Protein AF-A0A2E1P360-F1 (afdb_monomer_lite)

pLDDT: mean 91.48, std 9.17, range [45.97, 97.62]

Radius of gyration: 10.91 Å; chains: 1; bounding box: 23×26×34 Å

Structure (mmCIF, N/CA/C/O backbone):
data_AF-A0A2E1P360-F1
#
_entry.id   AF-A0A2E1P360-F1
#
loop_
_atom_site.group_PDB
_atom_site.id
_atom_site.type_symbol
_atom_site.label_atom_id
_atom_site.label_alt_id
_atom_site.label_comp_id
_atom_site.label_asym_id
_atom_site.label_entity_id
_atom_site.label_seq_id
_atom_site.pdbx_PDB_ins_code
_atom_site.Cartn_x
_atom_site.Cartn_y
_atom_site.Cartn_z
_atom_site.occupancy
_atom_site.B_iso_or_equiv
_atom_site.auth_seq_id
_atom_site.auth_comp_id
_atom_site.auth_asym_id
_atom_site.auth_atom_id
_atom_site.pdbx_PDB_model_num
ATOM 1 N N . MET A 1 1 ? -12.264 -3.546 18.389 1.00 45.97 1 MET A N 1
ATOM 2 C CA . MET A 1 1 ? -10.833 -3.408 18.056 1.00 45.97 1 MET A CA 1
ATOM 3 C C . MET A 1 1 ? -10.753 -2.893 16.636 1.00 45.97 1 MET A C 1
ATOM 5 O O . MET A 1 1 ? -11.393 -3.462 15.762 1.00 45.97 1 MET A O 1
ATOM 9 N N . SER A 1 2 ? -10.089 -1.766 16.414 1.00 54.81 2 SER A N 1
ATOM 10 C CA . SER A 1 2 ? -9.753 -1.317 15.066 1.00 54.81 2 SER A CA 1
ATOM 11 C C . SER A 1 2 ? -8.679 -2.262 14.525 1.00 54.81 2 SER A C 1
ATOM 13 O O . SER A 1 2 ? -7.547 -2.212 14.996 1.00 54.81 2 SER A O 1
ATOM 15 N N . ASN A 1 3 ? -9.051 -3.163 13.606 1.00 80.50 3 ASN A N 1
ATOM 16 C CA . ASN A 1 3 ? -8.105 -4.003 12.861 1.00 80.50 3 ASN A CA 1
ATOM 17 C C . ASN A 1 3 ? -7.359 -3.112 11.868 1.00 80.50 3 ASN A C 1
ATOM 19 O O . ASN A 1 3 ? -7.682 -3.060 10.677 1.00 80.50 3 ASN A O 1
ATOM 23 N N . ASN A 1 4 ? -6.434 -2.326 12.404 1.00 92.06 4 ASN A N 1
ATOM 24 C CA . ASN A 1 4 ? -5.486 -1.615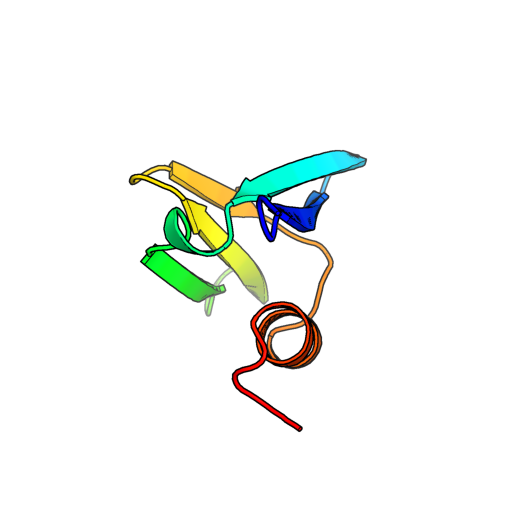 11.585 1.00 92.06 4 ASN A CA 1
ATOM 25 C C . ASN A 1 4 ? -4.470 -2.613 11.040 1.00 92.06 4 ASN A C 1
ATOM 27 O O . ASN A 1 4 ? -4.096 -3.570 11.719 1.00 92.06 4 ASN A O 1
ATOM 31 N N . VAL A 1 5 ? -4.049 -2.362 9.814 1.00 93.00 5 VAL A N 1
ATOM 32 C CA . VAL A 1 5 ? -2.953 -3.049 9.151 1.00 93.00 5 VAL A CA 1
ATOM 33 C C . VAL A 1 5 ? -1.838 -2.045 8.923 1.00 93.00 5 VAL A C 1
ATOM 35 O O . VAL A 1 5 ? -2.095 -0.848 8.762 1.00 93.00 5 VAL A O 1
ATOM 38 N N . THR A 1 6 ? -0.610 -2.544 8.948 1.00 94.62 6 THR A N 1
ATOM 39 C CA . THR A 1 6 ? 0.587 -1.739 8.741 1.00 94.62 6 THR A CA 1
ATOM 40 C C . THR A 1 6 ? 1.286 -2.224 7.484 1.00 94.62 6 THR A C 1
ATOM 42 O O . THR A 1 6 ? 1.550 -3.418 7.368 1.00 94.62 6 THR A O 1
ATOM 45 N N . PHE A 1 7 ? 1.603 -1.299 6.581 1.00 94.50 7 PHE A N 1
ATOM 46 C CA . PHE A 1 7 ? 2.471 -1.548 5.430 1.00 94.50 7 PHE A CA 1
ATOM 47 C C . PHE A 1 7 ? 3.741 -0.715 5.527 1.00 94.50 7 PHE A C 1
ATOM 49 O O . PHE A 1 7 ? 3.718 0.414 6.029 1.00 94.50 7 PHE A O 1
ATOM 56 N N . ASN A 1 8 ? 4.840 -1.253 5.009 1.00 93.69 8 ASN A N 1
ATOM 57 C CA . ASN A 1 8 ? 6.120 -0.558 4.977 1.00 93.69 8 ASN A CA 1
ATOM 58 C C . ASN A 1 8 ? 6.240 0.218 3.667 1.00 93.69 8 ASN A C 1
ATOM 60 O O . ASN A 1 8 ? 6.250 -0.385 2.596 1.00 93.69 8 ASN A O 1
ATOM 64 N N . LEU A 1 9 ? 6.375 1.541 3.731 1.00 95.19 9 LEU A N 1
ATOM 65 C CA . LEU A 1 9 ? 6.456 2.364 2.525 1.00 95.19 9 LEU A CA 1
ATOM 66 C C . LEU A 1 9 ? 7.839 2.277 1.864 1.00 95.19 9 LEU A C 1
ATOM 68 O O . LEU A 1 9 ? 8.889 2.212 2.522 1.00 95.19 9 LEU A O 1
ATOM 72 N N . VAL A 1 10 ? 7.864 2.329 0.532 1.00 91.94 10 VAL A N 1
ATOM 73 C CA . VAL A 1 10 ? 9.105 2.564 -0.216 1.00 91.94 10 VAL A CA 1
ATOM 74 C C . VAL A 1 10 ? 9.576 3.999 0.047 1.00 91.94 10 VAL A C 1
ATOM 76 O O . VAL A 1 10 ? 8.787 4.933 0.070 1.00 91.94 10 VAL A O 1
ATOM 79 N N . GLY A 1 11 ? 10.875 4.180 0.308 1.00 86.62 11 GLY A N 1
ATOM 80 C CA . GLY A 1 11 ? 11.433 5.464 0.764 1.00 86.62 11 GLY A CA 1
ATOM 81 C C . GLY A 1 11 ? 11.449 5.663 2.288 1.00 86.62 11 GLY A C 1
ATOM 82 O O . GLY A 1 11 ? 12.093 6.595 2.761 1.00 86.62 11 GLY A O 1
ATOM 83 N N . GLY A 1 12 ? 10.854 4.739 3.054 1.00 87.25 12 GLY A N 1
ATOM 84 C CA . GLY A 1 12 ? 10.841 4.749 4.519 1.00 87.25 12 GLY A CA 1
ATOM 85 C C . GLY A 1 12 ? 9.527 5.269 5.107 1.00 87.25 12 GLY A C 1
ATOM 86 O O . GLY A 1 12 ? 8.826 6.065 4.490 1.00 87.25 12 GLY A O 1
ATOM 87 N N . GLY A 1 13 ? 9.202 4.806 6.316 1.00 93.00 13 GLY A N 1
ATOM 88 C CA . GLY A 1 13 ? 7.934 5.091 6.993 1.00 93.00 13 GLY A CA 1
ATOM 89 C C . GLY A 1 13 ? 6.944 3.927 6.938 1.00 93.00 13 GLY A C 1
ATOM 90 O O . GLY A 1 13 ? 7.192 2.899 6.307 1.00 93.00 13 GLY A O 1
ATOM 91 N N . GLU A 1 14 ? 5.820 4.105 7.627 1.00 94.44 14 GLU A N 1
ATOM 92 C CA . GLU A 1 14 ? 4.775 3.095 7.776 1.00 94.44 14 GLU A CA 1
ATOM 93 C C . GLU A 1 14 ? 3.401 3.699 7.494 1.00 94.44 14 GLU A C 1
ATOM 95 O O . GLU A 1 14 ? 3.087 4.813 7.925 1.00 9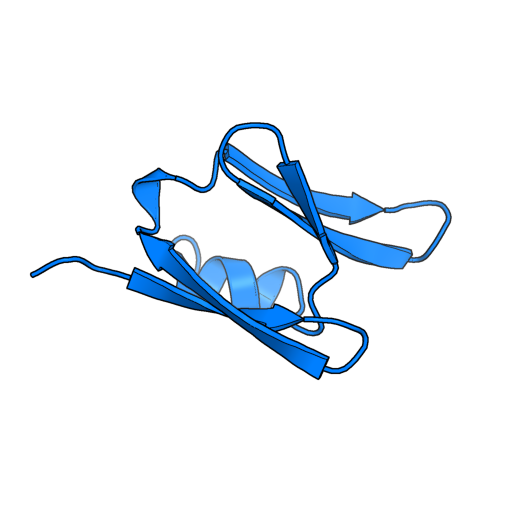4.44 14 GLU A O 1
ATOM 100 N N . LEU A 1 15 ? 2.564 2.931 6.804 1.00 92.12 15 LEU A N 1
ATOM 101 C CA . LEU A 1 15 ? 1.159 3.237 6.587 1.00 92.12 15 LEU A CA 1
ATOM 102 C C . LEU A 1 15 ? 0.324 2.371 7.534 1.00 92.12 15 LEU A C 1
ATOM 104 O O . LEU A 1 15 ? 0.132 1.186 7.277 1.00 92.12 15 LEU A O 1
ATOM 108 N N . ASN A 1 16 ? -0.163 2.963 8.627 1.00 94.31 16 ASN A N 1
ATOM 109 C CA . ASN A 1 16 ? -1.008 2.292 9.618 1.00 94.31 16 ASN A CA 1
ATOM 110 C C . ASN A 1 16 ? -2.458 2.770 9.485 1.00 94.31 16 ASN A C 1
ATOM 112 O O . ASN A 1 16 ? -2.800 3.879 9.904 1.00 94.31 16 ASN A O 1
ATOM 116 N N . ILE A 1 17 ? -3.310 1.933 8.895 1.00 93.12 17 ILE A N 1
ATOM 117 C CA . ILE A 1 17 ? -4.691 2.291 8.554 1.00 93.12 17 ILE A CA 1
ATOM 118 C C . ILE A 1 17 ? -5.665 1.147 8.845 1.00 93.12 17 ILE A C 1
ATOM 120 O O . ILE A 1 17 ? -5.275 -0.019 8.827 1.00 93.12 17 ILE A O 1
ATOM 124 N N . PRO A 1 18 ? -6.958 1.430 9.074 1.00 92.94 18 PRO A N 1
ATOM 125 C CA . PRO A 1 18 ? -7.978 0.389 9.110 1.00 92.94 18 PRO A CA 1
ATOM 126 C C . PRO A 1 18 ? -8.020 -0.384 7.786 1.00 92.94 18 PRO A C 1
ATOM 128 O O . PRO A 1 18 ? -8.152 0.238 6.734 1.00 92.94 18 PRO A O 1
ATOM 131 N N . ALA A 1 19 ? -8.032 -1.722 7.826 1.00 91.50 19 ALA A N 1
ATOM 132 C CA . ALA A 1 19 ? -8.078 -2.545 6.606 1.00 91.50 19 ALA A CA 1
ATOM 133 C C . ALA A 1 19 ? -9.257 -2.192 5.675 1.00 91.50 19 ALA A C 1
ATOM 135 O O . ALA A 1 19 ? -9.147 -2.255 4.459 1.00 91.50 19 ALA A O 1
ATOM 136 N N . ARG A 1 20 ? -10.382 -1.741 6.249 1.00 90.38 20 ARG A N 1
ATOM 137 C CA . ARG A 1 20 ? -11.575 -1.292 5.508 1.00 90.38 20 ARG A CA 1
ATOM 138 C C . ARG A 1 20 ? -11.369 -0.052 4.625 1.00 90.38 20 ARG A C 1
ATOM 140 O O . ARG A 1 20 ? -12.277 0.296 3.883 1.00 90.38 20 ARG A O 1
ATOM 147 N N . PHE A 1 21 ? -10.270 0.682 4.795 1.00 93.81 21 PHE A N 1
ATOM 148 C CA . PHE A 1 21 ? -9.956 1.866 3.987 1.00 93.81 21 PHE A CA 1
ATOM 149 C C . PHE A 1 21 ? -9.165 1.522 2.726 1.00 93.81 21 PHE A C 1
ATOM 151 O O . PHE A 1 21 ? -8.989 2.391 1.876 1.00 93.81 21 PHE A O 1
ATOM 158 N N . ILE A 1 22 ? -8.725 0.270 2.602 1.00 93.75 22 ILE A N 1
ATOM 159 C CA . ILE A 1 22 ? -7.998 -0.227 1.441 1.00 93.75 22 ILE A CA 1
ATOM 160 C C . ILE A 1 22 ? -9.017 -0.581 0.365 1.00 93.75 22 ILE A C 1
ATOM 162 O O . ILE A 1 22 ? -9.880 -1.434 0.586 1.00 93.75 22 ILE A O 1
ATOM 166 N N . SER A 1 23 ? -8.933 0.092 -0.778 1.00 94.44 23 SER A N 1
ATOM 167 C CA . SER A 1 23 ? -9.803 -0.167 -1.931 1.00 94.44 23 SER A CA 1
ATOM 168 C C . SER A 1 23 ? -9.247 -1.252 -2.843 1.00 94.44 23 SER A C 1
ATOM 170 O O . SER A 1 23 ? -10.019 -1.990 -3.454 1.00 94.44 23 SER A O 1
ATOM 172 N N . GLY A 1 24 ? -7.924 -1.390 -2.897 1.00 94.75 24 GLY A N 1
ATOM 173 C CA . GLY A 1 24 ? -7.253 -2.332 -3.777 1.00 94.75 24 GLY A CA 1
ATOM 174 C C . GLY A 1 24 ? -5.760 -2.408 -3.501 1.00 94.75 24 GLY A C 1
ATOM 175 O O . GLY A 1 24 ? -5.199 -1.618 -2.744 1.00 94.75 24 GLY A O 1
ATOM 176 N N . PHE A 1 25 ? -5.120 -3.401 -4.104 1.00 96.38 25 PHE A N 1
ATOM 177 C CA . PHE A 1 25 ? -3.671 -3.509 -4.149 1.00 96.38 25 PHE A CA 1
ATOM 178 C C . PHE A 1 25 ? -3.272 -4.260 -5.417 1.00 96.38 25 PHE A C 1
ATOM 180 O O . PHE A 1 25 ? -3.940 -5.219 -5.818 1.00 96.38 25 PHE A O 1
ATOM 187 N N . TYR A 1 26 ? -2.197 -3.821 -6.058 1.00 97.00 26 TYR A N 1
ATOM 188 C CA . TYR A 1 26 ? -1.720 -4.391 -7.312 1.00 97.00 26 TYR A CA 1
ATOM 189 C C . TYR A 1 26 ? -0.211 -4.201 -7.451 1.00 97.00 26 TYR A C 1
ATOM 191 O O . TYR A 1 26 ? 0.422 -3.496 -6.668 1.00 97.00 26 TYR A O 1
ATOM 199 N N . LYS A 1 27 ? 0.379 -4.902 -8.418 1.00 97.06 27 LYS A N 1
ATOM 200 C CA . LYS A 1 27 ? 1.758 -4.668 -8.831 1.00 97.06 27 LYS A CA 1
ATOM 201 C C . LYS A 1 27 ? 1.712 -3.913 -10.148 1.00 97.06 27 LYS A C 1
ATOM 203 O O . LYS A 1 27 ? 1.051 -4.382 -11.070 1.00 97.06 27 LYS A O 1
ATOM 208 N N . ASP A 1 28 ? 2.371 -2.767 -10.211 1.00 95.88 28 ASP A N 1
ATOM 209 C CA . ASP A 1 28 ? 2.457 -1.993 -11.440 1.00 95.88 28 ASP A CA 1
ATOM 210 C C . ASP A 1 28 ? 3.304 -2.748 -12.473 1.00 95.88 28 ASP A C 1
ATOM 212 O O . ASP A 1 28 ? 4.418 -3.195 -12.182 1.00 95.88 28 ASP A O 1
ATOM 216 N N . ASP A 1 29 ? 2.779 -2.918 -13.684 1.00 94.62 29 ASP A N 1
ATOM 217 C CA . ASP A 1 29 ? 3.445 -3.701 -14.730 1.00 94.62 29 ASP A CA 1
ATOM 218 C C . ASP A 1 29 ? 4.672 -2.984 -15.323 1.00 94.62 29 ASP A C 1
ATOM 220 O O . ASP A 1 29 ? 5.537 -3.631 -15.920 1.00 94.62 29 ASP A O 1
ATOM 224 N N . ILE A 1 30 ? 4.768 -1.659 -15.169 1.00 94.88 30 ILE A N 1
ATOM 225 C CA . ILE A 1 30 ? 5.840 -0.835 -15.738 1.00 94.88 30 ILE A CA 1
ATOM 226 C C . ILE A 1 30 ? 6.987 -0.697 -14.736 1.00 94.88 30 ILE A C 1
ATOM 228 O O . ILE A 1 30 ? 8.139 -0.969 -15.079 1.00 94.88 30 ILE A O 1
ATOM 232 N N . THR A 1 31 ? 6.697 -0.280 -13.503 1.00 94.62 31 THR A N 1
ATOM 233 C CA . THR A 1 31 ? 7.716 -0.048 -12.470 1.00 94.62 31 THR A CA 1
ATOM 234 C C . THR A 1 31 ? 8.014 -1.293 -11.643 1.00 94.62 31 THR A C 1
ATOM 236 O O . THR A 1 31 ? 9.056 -1.357 -10.993 1.00 94.62 31 THR A O 1
ATOM 239 N N . SER A 1 32 ? 7.152 -2.318 -11.707 1.00 94.00 32 SER A N 1
ATOM 240 C CA . SER A 1 32 ? 7.190 -3.488 -10.821 1.00 94.00 32 SER A CA 1
ATOM 241 C C . SER A 1 32 ? 7.009 -3.161 -9.335 1.00 94.00 32 SER A C 1
ATOM 243 O O . SER A 1 32 ? 7.256 -4.033 -8.495 1.00 94.00 32 SER A O 1
ATOM 245 N N . ASP A 1 33 ? 6.551 -1.955 -9.009 1.00 96.56 33 ASP A N 1
ATOM 246 C CA . ASP A 1 33 ? 6.251 -1.556 -7.641 1.00 96.56 33 ASP A CA 1
ATOM 247 C C . ASP A 1 33 ? 4.952 -2.194 -7.152 1.00 96.56 33 ASP A C 1
ATOM 249 O O . ASP A 1 33 ? 4.030 -2.446 -7.928 1.00 96.56 33 ASP A O 1
ATOM 253 N N . VAL A 1 34 ? 4.869 -2.451 -5.848 1.00 97.50 34 VAL A N 1
ATOM 254 C CA . VAL A 1 34 ? 3.628 -2.903 -5.218 1.00 97.50 34 VAL A CA 1
ATOM 255 C C . VAL A 1 34 ? 2.904 -1.692 -4.652 1.00 97.50 34 VAL A C 1
ATOM 257 O O . VAL A 1 34 ? 3.468 -0.939 -3.860 1.00 97.50 34 VAL A O 1
ATOM 260 N N . ILE A 1 35 ? 1.655 -1.508 -5.065 1.00 97.62 35 ILE A N 1
ATOM 261 C CA . ILE A 1 35 ? 0.830 -0.350 -4.735 1.0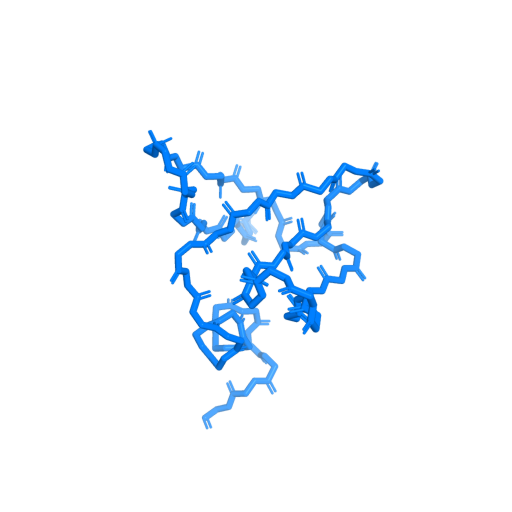0 97.62 35 ILE A CA 1
ATOM 262 C C . ILE A 1 35 ? -0.367 -0.811 -3.906 1.00 97.62 35 ILE A C 1
ATOM 264 O O . ILE A 1 35 ? -1.029 -1.797 -4.236 1.00 97.62 35 ILE A O 1
ATOM 268 N N . VAL A 1 36 ? -0.644 -0.082 -2.827 1.00 96.81 36 VAL A N 1
ATOM 269 C CA . VAL A 1 36 ? -1.862 -0.196 -2.022 1.00 96.81 36 VAL A CA 1
ATOM 270 C C . VAL A 1 36 ? -2.670 1.082 -2.198 1.00 96.81 36 VAL A C 1
ATOM 272 O O . VAL A 1 36 ? -2.176 2.178 -1.936 1.00 96.81 36 VAL A O 1
ATOM 275 N N . GLU A 1 37 ? -3.924 0.939 -2.610 1.00 97.06 37 GLU A N 1
ATOM 276 C CA . GLU A 1 37 ? -4.857 2.051 -2.737 1.00 97.06 37 GLU A CA 1
ATOM 277 C C . GLU A 1 37 ? -5.642 2.249 -1.441 1.00 97.06 37 GLU A C 1
ATOM 279 O O . GLU A 1 3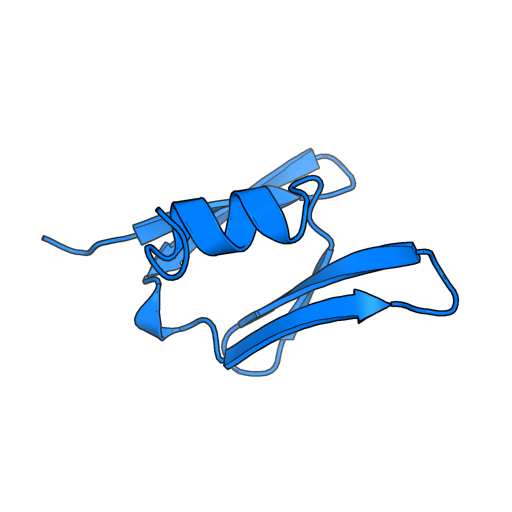7 ? -6.247 1.315 -0.901 1.00 97.06 37 GLU A O 1
ATOM 284 N N . VAL A 1 38 ? -5.673 3.485 -0.956 1.00 94.88 38 VAL A N 1
ATOM 285 C CA . VAL A 1 38 ? -6.322 3.863 0.296 1.00 94.88 38 VAL A CA 1
ATOM 286 C C . VAL A 1 38 ? -7.121 5.132 0.077 1.00 94.88 38 VAL A C 1
ATOM 288 O O . VAL A 1 38 ? -6.554 6.198 -0.132 1.00 94.88 38 VAL A O 1
ATOM 291 N N . LEU A 1 39 ? -8.449 5.039 0.167 1.00 92.19 39 LEU A N 1
ATOM 292 C CA . LEU A 1 39 ? -9.355 6.190 0.017 1.00 92.19 39 LEU A CA 1
ATOM 293 C C . LEU A 1 39 ? -9.107 7.038 -1.255 1.00 92.19 39 LEU A C 1
ATOM 295 O O . LEU A 1 39 ? -9.382 8.235 -1.251 1.00 92.19 39 LEU A O 1
ATOM 299 N N . GLY A 1 40 ? -8.628 6.418 -2.339 1.00 91.50 40 GLY A N 1
ATOM 300 C CA . GLY A 1 40 ? -8.322 7.090 -3.609 1.00 91.50 40 GLY A CA 1
ATOM 301 C C . GLY A 1 40 ? -6.885 7.605 -3.749 1.00 91.50 40 GLY A C 1
ATOM 302 O O . GLY A 1 40 ? -6.560 8.164 -4.790 1.00 91.50 40 GLY A O 1
ATOM 303 N N . GLU A 1 41 ? -6.038 7.399 -2.742 1.00 95.00 41 GLU A N 1
ATOM 304 C CA . GLU A 1 41 ? -4.600 7.679 -2.788 1.00 95.00 41 GLU A CA 1
ATOM 305 C C . GLU A 1 41 ? -3.809 6.379 -2.979 1.00 95.00 41 GLU A C 1
ATOM 307 O O . GLU A 1 41 ? -4.190 5.327 -2.459 1.00 95.00 41 GLU A O 1
ATOM 312 N N . GLU A 1 42 ? -2.686 6.451 -3.689 1.00 96.00 42 GLU A N 1
ATOM 313 C CA . GLU A 1 42 ? -1.814 5.307 -3.963 1.00 96.00 42 GLU A CA 1
ATOM 314 C C . GLU A 1 42 ? -0.542 5.364 -3.118 1.00 96.00 42 GLU A C 1
ATOM 316 O O . GLU A 1 42 ? 0.160 6.377 -3.071 1.00 96.00 42 GLU A O 1
ATOM 321 N N . TYR A 1 43 ? -0.221 4.247 -2.469 1.00 96.06 43 TYR A N 1
ATOM 322 C CA . TYR A 1 43 ? 0.969 4.111 -1.640 1.00 96.06 43 TYR A CA 1
ATOM 323 C C . TYR A 1 43 ? 1.832 2.966 -2.138 1.00 96.06 43 TYR A C 1
ATOM 325 O O . TYR A 1 43 ? 1.388 1.820 -2.193 1.00 96.06 43 TYR A O 1
ATOM 333 N N . ILE A 1 44 ? 3.090 3.272 -2.443 1.00 96.81 44 ILE A N 1
ATOM 334 C CA . ILE A 1 44 ? 4.068 2.258 -2.822 1.00 96.81 44 ILE A CA 1
ATOM 335 C C . ILE A 1 44 ? 4.609 1.592 -1.557 1.00 96.81 44 ILE A C 1
ATOM 337 O O . ILE A 1 44 ? 5.179 2.254 -0.681 1.00 96.81 44 ILE A O 1
ATOM 341 N N . VAL A 1 45 ? 4.459 0.274 -1.476 1.00 96.69 45 VAL A N 1
ATOM 342 C CA . VAL A 1 45 ? 4.851 -0.538 -0.324 1.00 96.69 45 VAL A CA 1
ATOM 343 C C . VAL A 1 45 ? 5.974 -1.507 -0.684 1.00 96.69 45 VAL A C 1
ATOM 345 O O . VAL A 1 45 ? 6.186 -1.861 -1.842 1.00 96.69 45 VAL A O 1
ATOM 348 N N . ARG A 1 46 ? 6.735 -1.917 0.329 1.00 95.50 46 ARG A N 1
ATOM 349 C CA . ARG A 1 46 ? 7.793 -2.930 0.205 1.00 95.50 46 ARG A CA 1
ATOM 350 C C . ARG A 1 46 ? 7.247 -4.349 0.264 1.00 95.50 46 ARG A C 1
ATOM 352 O O . ARG A 1 46 ? 7.922 -5.270 -0.188 1.00 95.50 46 ARG A O 1
ATOM 359 N N . ASP A 1 47 ? 6.075 -4.503 0.863 1.00 94.38 47 ASP A N 1
ATOM 360 C CA . ASP A 1 47 ? 5.399 -5.776 1.034 1.00 94.38 47 ASP A CA 1
ATOM 361 C C . ASP A 1 47 ? 4.994 -6.345 -0.336 1.00 94.38 47 ASP A C 1
ATOM 363 O O . ASP A 1 47 ? 4.517 -5.637 -1.223 1.00 94.38 47 ASP A O 1
ATOM 367 N N . SER A 1 48 ? 5.193 -7.644 -0.522 1.00 94.50 48 SER A N 1
ATOM 368 C CA . SER A 1 48 ? 4.744 -8.371 -1.707 1.00 94.50 48 SER A CA 1
ATOM 369 C C . SER A 1 48 ? 3.218 -8.519 -1.735 1.00 94.50 48 SER A C 1
ATOM 371 O O . SER A 1 48 ? 2.543 -8.452 -0.708 1.00 94.50 48 SER A O 1
ATOM 373 N N . LEU A 1 49 ? 2.649 -8.810 -2.912 1.00 95.19 49 LEU A N 1
ATOM 374 C CA . LEU A 1 49 ? 1.205 -9.056 -3.040 1.00 95.19 49 LEU A CA 1
ATOM 375 C C . LEU A 1 49 ? 0.707 -10.186 -2.126 1.00 95.19 49 LEU A C 1
ATOM 377 O O . LEU A 1 49 ? -0.438 -10.149 -1.681 1.00 95.19 49 LEU A O 1
ATOM 381 N N . ASP A 1 50 ? 1.538 -11.192 -1.856 1.00 94.62 50 ASP A N 1
ATOM 382 C CA . ASP A 1 50 ? 1.156 -12.316 -1.000 1.00 94.62 50 ASP A CA 1
ATOM 383 C C . ASP A 1 50 ? 1.218 -11.955 0.487 1.00 94.62 50 ASP A C 1
ATOM 385 O O . ASP A 1 50 ? 0.313 -12.324 1.238 1.00 94.62 50 ASP A O 1
ATOM 389 N N . GLU A 1 51 ? 2.200 -11.149 0.902 1.00 93.88 51 GLU A N 1
ATOM 390 C CA . GLU A 1 51 ? 2.228 -10.563 2.248 1.00 93.88 51 GLU A CA 1
ATOM 391 C C . GLU A 1 51 ? 1.007 -9.672 2.479 1.00 93.88 51 GLU A C 1
ATOM 393 O O . GLU A 1 51 ? 0.337 -9.810 3.500 1.00 93.88 51 GLU A O 1
ATOM 398 N N . ILE A 1 52 ? 0.640 -8.836 1.502 1.00 93.81 52 ILE A N 1
ATOM 399 C CA . ILE A 1 52 ? -0.560 -7.995 1.589 1.00 93.81 52 ILE A CA 1
ATOM 400 C C . ILE A 1 52 ? -1.819 -8.857 1.729 1.00 93.81 52 ILE A C 1
ATOM 402 O O . ILE A 1 52 ? -2.645 -8.597 2.605 1.00 93.81 52 ILE A O 1
ATOM 406 N N . LYS A 1 53 ? -1.970 -9.929 0.939 1.00 93.38 53 LYS A N 1
ATOM 407 C CA . LYS A 1 53 ? -3.109 -10.855 1.088 1.00 93.38 53 LYS A CA 1
ATOM 408 C C . LYS A 1 53 ? -3.163 -11.488 2.476 1.00 93.38 53 LYS A C 1
ATOM 410 O O . LYS A 1 53 ? -4.263 -11.664 3.000 1.00 93.38 53 LYS A O 1
ATOM 415 N N . TYR A 1 54 ? -2.017 -11.842 3.053 1.00 92.19 54 TYR A N 1
ATOM 416 C CA . TYR A 1 54 ? -1.942 -12.406 4.400 1.00 92.19 54 TYR A CA 1
ATOM 417 C C . TYR A 1 54 ? -2.314 -11.364 5.466 1.00 92.19 54 TYR A C 1
ATOM 419 O O . TYR A 1 54 ? -3.157 -11.632 6.321 1.00 92.19 54 TYR A O 1
ATOM 427 N N . ILE A 1 55 ? -1.770 -10.147 5.360 1.00 91.06 55 ILE A N 1
ATOM 428 C CA . ILE A 1 55 ? -2.080 -9.002 6.232 1.00 91.06 55 ILE A CA 1
ATOM 429 C C . ILE A 1 55 ? -3.583 -8.684 6.212 1.00 91.06 55 ILE A C 1
ATOM 431 O O . ILE A 1 55 ? -4.179 -8.405 7.253 1.00 91.06 55 ILE A O 1
ATOM 435 N N . LEU A 1 56 ? -4.213 -8.766 5.038 1.00 90.88 56 LEU A N 1
ATOM 436 C CA . LEU A 1 56 ? -5.647 -8.526 4.859 1.00 90.88 56 LEU A CA 1
ATOM 437 C C . LEU A 1 56 ? -6.529 -9.737 5.194 1.00 90.88 56 LEU A C 1
ATOM 439 O O . LEU A 1 56 ? -7.754 -9.621 5.167 1.00 90.88 56 LEU A O 1
ATOM 443 N N . GLY A 1 57 ? -5.942 -10.894 5.512 1.00 88.81 57 GLY A N 1
ATOM 444 C CA . GLY A 1 57 ? -6.68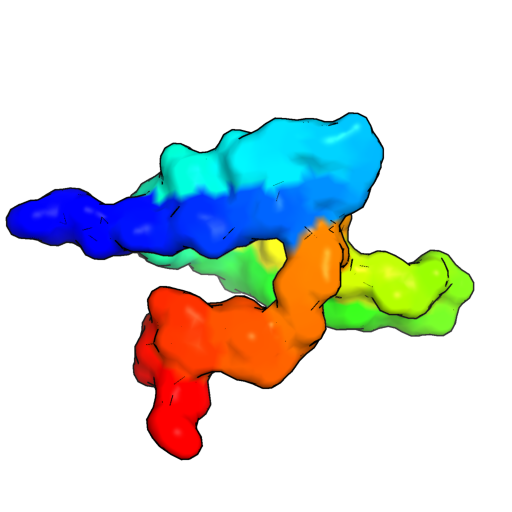0 -12.124 5.804 1.00 88.81 57 GLY A CA 1
ATOM 445 C C . GLY A 1 57 ? -7.415 -12.720 4.596 1.00 88.81 57 GLY A C 1
ATOM 446 O O . GLY A 1 57 ? -8.380 -13.464 4.773 1.00 88.81 57 GLY A O 1
ATOM 447 N N . ILE A 1 58 ? -6.983 -12.384 3.377 1.00 87.62 58 ILE A N 1
ATOM 448 C CA . ILE A 1 58 ? -7.526 -12.903 2.112 1.00 87.62 58 ILE A CA 1
ATOM 449 C C . ILE A 1 58 ? -6.926 -14.281 1.803 1.00 87.62 58 ILE A C 1
ATOM 451 O O . ILE A 1 58 ? -7.631 -15.174 1.333 1.00 87.62 58 ILE A O 1
ATOM 455 N N . ALA A 1 59 ? -5.631 -14.457 2.079 1.00 80.81 59 ALA A 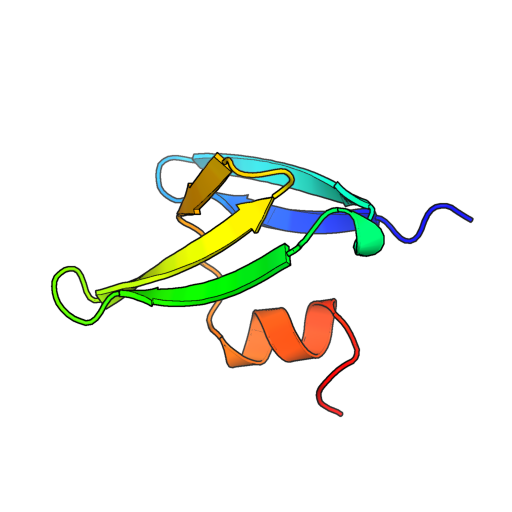N 1
ATOM 456 C CA . ALA A 1 59 ? -4.920 -15.726 1.938 1.00 80.81 59 ALA A CA 1
ATOM 457 C C . ALA A 1 59 ? -4.622 -16.343 3.315 1.00 80.81 59 ALA A C 1
ATOM 459 O O . ALA A 1 59 ? -4.477 -15.622 4.303 1.00 80.81 59 ALA A O 1
ATOM 460 N N . ARG A 1 60 ? -4.558 -17.679 3.367 1.00 64.38 60 ARG A N 1
ATOM 461 C CA . ARG A 1 60 ? -4.190 -18.476 4.546 1.00 64.38 60 ARG A CA 1
ATOM 462 C C . ARG A 1 60 ? -2.930 -19.274 4.278 1.00 64.38 60 ARG A C 1
ATOM 464 O O . ARG A 1 60 ? -2.819 -19.780 3.140 1.00 64.38 60 ARG A O 1
#

Secondary structure (DSSP, 8-state):
---EEEEEBTTS-EEEEEGGGEEEEEE-TTT--EEEEETTEEEEESS-HHHHHHHTTS--

Sequence (60 aa):
MSNNVTFNLVGGGELNIPARFISGFYKDDITSDVIVEVLGEEYIVRDSLDEIKYILGIAR

Foldseek 3Di:
DQLWFWFAADVGDIDTGRLVQWPDWDQDPPPRFTWTDGVNDITTGPDDPVSVCVSSVVDD